Protein AF-A0A6N2CJA4-F1 (afdb_monomer)

Nearest PDB structures (foldseek):
  4bqi-assembly1_B  TM=6.725E-01  e=4.798E+00  Arabidopsis thaliana
  3e3o-assembly1_A  TM=6.305E-01  e=9.572E+00  Oryctolagus cuniculus

Sequence (164 aa):
MVTATQLDIPLPDAQAPDALHYWAKSVAESRGEVFTKPAVADFILDLTGWRVGQNLLSKRLLEPSCGSGDFVIPALRRLLQDVPEASAAELEPCIRAVEVNRAAFDALQQRVRMELAAADFSALEIESLTEAWLHHADFLTRPFATTFTHVVGNRRAARGGGGG

Foldseek 3Di:
DDDDDDPPDDDPPDPPVVVVVVVVVCVVVVPPDPQDLLNVLVVVCVVLVLAAPRPLLVFAEEEQAQQLHSNPLVSVVRVCNNCVPDALVSCLRRAAYEHQDPVSLVNNLVSQLVVVVVSVDDPVSSVSSSVSHYYNDNSVPDDDPDDGSYYDYDPPPDPDPPDD

Radius of gyration: 17.85 Å; Cα contacts (8 Å, |Δi|>4): 182; chains: 1; bounding box: 40×49×47 Å

Secondary structure (DSSP, 8-state):
------------SS-HHHHHHHHHHHHHH-TTS---HHHHHHHHHHHHT--TTS-GGG--EEETT-TTTTTHHHHHHHHHHH-TT--HHHHTTSEEEEES-HHHHHHHHHHHHHHHHHTT--HHHHHHHHHHHEEES-GGG---SS--SEE-------------

Mean predicted aligned error: 11.22 Å

Structure (mmCIF, N/CA/C/O backbone):
data_AF-A0A6N2CJA4-F1
#
_entry.id   AF-A0A6N2CJA4-F1
#
loop_
_atom_site.group_PDB
_atom_site.id
_atom_site.type_symbol
_atom_site.label_atom_id
_atom_site.label_alt_id
_atom_site.label_comp_id
_atom_site.label_asym_id
_atom_site.label_entity_id
_atom_site.label_seq_id
_atom_site.pdbx_PDB_ins_code
_atom_site.Cartn_x
_atom_site.Cartn_y
_atom_site.Cartn_z
_atom_site.occupancy
_atom_site.B_iso_or_equiv
_atom_site.auth_seq_id
_atom_site.auth_comp_id
_atom_site.auth_asym_id
_atom_site.auth_atom_id
_atom_site.pdbx_PDB_model_num
ATOM 1 N N . MET A 1 1 ? 8.943 -35.041 -1.626 1.00 37.84 1 MET A N 1
ATOM 2 C CA . MET A 1 1 ? 9.125 -33.977 -2.634 1.00 37.84 1 MET A CA 1
ATOM 3 C C . MET A 1 1 ? 7.741 -33.465 -2.979 1.00 37.84 1 MET A C 1
ATOM 5 O O . MET A 1 1 ? 6.985 -34.207 -3.587 1.00 37.84 1 MET A O 1
ATOM 9 N N . VAL A 1 2 ? 7.361 -32.292 -2.473 1.00 33.25 2 VAL A N 1
ATOM 10 C CA . VAL A 1 2 ? 6.021 -31.733 -2.697 1.00 33.25 2 VAL A CA 1
ATOM 11 C C . VAL A 1 2 ? 6.101 -30.845 -3.931 1.00 33.25 2 VAL A C 1
ATOM 13 O O . VAL A 1 2 ? 6.774 -29.819 -3.926 1.00 33.25 2 VAL A O 1
ATOM 16 N N . THR A 1 3 ? 5.483 -31.312 -5.009 1.00 34.03 3 THR A N 1
ATOM 17 C CA . THR A 1 3 ? 5.250 -30.582 -6.254 1.00 34.03 3 THR A CA 1
ATOM 18 C C . THR A 1 3 ? 4.360 -29.376 -5.978 1.00 34.03 3 THR A C 1
ATOM 20 O O . THR A 1 3 ? 3.279 -29.529 -5.413 1.00 34.03 3 THR A O 1
ATOM 23 N N . ALA A 1 4 ? 4.824 -28.188 -6.365 1.00 33.50 4 ALA A N 1
ATOM 24 C CA . ALA A 1 4 ? 4.046 -26.960 -6.307 1.00 33.50 4 ALA A CA 1
ATOM 25 C C . ALA A 1 4 ? 2.800 -27.099 -7.193 1.00 33.50 4 ALA A C 1
ATOM 27 O O . ALA A 1 4 ? 2.904 -27.278 -8.406 1.00 33.50 4 ALA A O 1
ATOM 28 N N . THR A 1 5 ? 1.626 -27.061 -6.570 1.00 37.66 5 THR A N 1
ATOM 29 C CA . THR A 1 5 ? 0.332 -27.036 -7.244 1.00 37.66 5 THR A CA 1
ATOM 30 C C . THR A 1 5 ? 0.115 -25.661 -7.864 1.00 37.66 5 THR A C 1
ATOM 32 O O . THR A 1 5 ? 0.196 -24.630 -7.197 1.00 37.66 5 THR A O 1
ATOM 35 N N . GLN A 1 6 ? -0.134 -25.668 -9.168 1.00 35.88 6 GLN A N 1
ATOM 36 C CA . GLN A 1 6 ? -0.565 -24.526 -9.956 1.00 35.88 6 GLN A CA 1
ATOM 37 C C . GLN A 1 6 ? -1.865 -23.969 -9.355 1.00 35.88 6 GLN A C 1
ATOM 39 O O . GLN A 1 6 ? -2.794 -24.724 -9.084 1.00 35.88 6 GLN A O 1
ATOM 44 N N . LEU A 1 7 ? -1.900 -22.665 -9.075 1.00 38.50 7 LEU A N 1
ATOM 45 C CA . LEU A 1 7 ? -3.090 -21.980 -8.571 1.00 38.50 7 LEU A CA 1
ATOM 46 C C . LEU A 1 7 ? -4.189 -22.046 -9.641 1.00 38.50 7 LEU A C 1
ATOM 48 O O . LEU A 1 7 ? -4.111 -21.341 -10.647 1.00 38.50 7 LEU A O 1
ATOM 52 N N . ASP A 1 8 ? -5.197 -22.889 -9.419 1.00 34.34 8 ASP A N 1
ATOM 53 C CA . ASP A 1 8 ? -6.432 -22.916 -10.202 1.00 34.34 8 ASP A CA 1
ATOM 54 C C . ASP A 1 8 ? -7.240 -21.647 -9.905 1.00 34.34 8 ASP A C 1
ATOM 56 O O . ASP A 1 8 ? -8.027 -21.574 -8.961 1.00 34.34 8 ASP A O 1
ATOM 60 N N . ILE A 1 9 ? -7.009 -20.611 -10.710 1.00 36.84 9 ILE A N 1
ATOM 61 C CA . ILE A 1 9 ? -7.875 -19.436 -10.785 1.00 36.84 9 ILE A CA 1
ATOM 62 C C . ILE A 1 9 ? -8.979 -19.785 -11.792 1.00 36.84 9 ILE A C 1
ATOM 64 O O . ILE A 1 9 ? -8.666 -19.947 -12.975 1.00 36.84 9 ILE A O 1
ATOM 68 N N . PRO A 1 10 ? -10.255 -19.910 -11.384 1.00 34.19 10 PRO A N 1
ATOM 69 C CA . PRO A 1 10 ? -11.335 -20.142 -12.328 1.00 34.19 10 PRO A CA 1
ATOM 70 C C . PRO A 1 10 ? -11.517 -18.881 -13.178 1.00 34.19 10 PRO A C 1
ATOM 72 O O . PRO A 1 10 ? -12.019 -17.857 -12.713 1.00 34.19 10 PRO A O 1
ATOM 75 N N . LEU A 1 11 ? -11.061 -18.945 -14.428 1.00 38.84 11 LEU A N 1
ATOM 76 C CA . LEU A 1 11 ? -11.398 -17.959 -15.447 1.00 38.84 11 LEU A CA 1
ATOM 77 C C . LEU A 1 11 ? -12.849 -18.217 -15.886 1.00 38.84 11 LEU A C 1
ATOM 79 O O . LEU A 1 11 ? -13.194 -19.370 -16.139 1.00 38.84 11 LEU A O 1
ATOM 83 N N . PRO A 1 12 ? -13.713 -17.192 -15.977 1.00 39.38 12 PRO A N 1
ATOM 84 C CA . PRO A 1 12 ? -15.041 -17.364 -16.555 1.00 39.38 12 PRO A CA 1
ATOM 85 C C . PRO A 1 12 ? -14.934 -17.816 -18.021 1.00 39.38 12 PRO A C 1
ATOM 87 O O . PRO A 1 12 ? -14.016 -17.389 -18.721 1.00 39.38 12 PRO A O 1
ATOM 90 N N . ASP A 1 13 ? -15.893 -18.635 -18.475 1.00 45.34 13 ASP A N 1
ATOM 91 C CA . ASP A 1 13 ? -15.991 -19.307 -19.793 1.00 45.34 13 ASP A CA 1
ATOM 92 C C . ASP A 1 13 ? -16.095 -18.370 -21.024 1.00 45.34 13 ASP A C 1
ATOM 94 O O . ASP A 1 13 ? -16.675 -18.712 -22.056 1.00 45.34 13 ASP A O 1
ATOM 98 N N . ALA A 1 14 ? -15.540 -17.163 -20.966 1.00 46.12 14 ALA A N 1
ATOM 99 C CA . ALA A 1 14 ? -15.339 -16.347 -22.150 1.00 46.12 14 ALA A CA 1
ATOM 100 C C . ALA A 1 14 ? -14.066 -16.825 -22.857 1.00 46.12 14 ALA A C 1
ATOM 102 O O . ALA A 1 14 ? -12.988 -16.823 -22.267 1.00 46.12 14 ALA A O 1
ATOM 103 N N . GLN A 1 15 ? -14.188 -17.230 -24.123 1.00 46.31 15 GLN A N 1
ATOM 104 C CA . GLN A 1 15 ? -13.079 -17.635 -24.990 1.00 46.31 15 GLN A CA 1
ATOM 105 C C . GLN A 1 15 ? -11.942 -16.591 -24.946 1.00 46.31 15 GLN A C 1
ATOM 107 O O . GLN A 1 15 ? -11.973 -15.551 -25.602 1.00 46.31 15 GLN A O 1
ATOM 112 N N . ALA A 1 16 ? -10.935 -16.877 -24.117 1.00 51.78 16 ALA A N 1
ATOM 113 C CA . ALA A 1 16 ? -9.875 -15.958 -23.712 1.00 51.78 16 ALA A CA 1
ATOM 114 C C . ALA A 1 16 ? -8.983 -15.381 -24.841 1.00 51.78 16 ALA A C 1
ATOM 116 O O . ALA A 1 16 ? -8.454 -14.284 -24.642 1.00 51.78 16 ALA A O 1
ATOM 117 N N . PRO A 1 17 ? -8.803 -16.018 -26.021 1.00 46.50 17 PRO A N 1
ATOM 118 C CA . PRO A 1 17 ? -8.011 -15.419 -27.098 1.00 46.50 17 PRO A CA 1
ATOM 119 C C . PRO A 1 17 ? -8.686 -14.194 -27.730 1.00 46.50 17 PRO A C 1
ATOM 121 O O . PRO A 1 17 ? -8.022 -13.188 -27.988 1.00 46.50 17 PRO A O 1
ATOM 124 N N . ASP A 1 18 ? -10.006 -14.251 -27.923 1.00 47.62 18 ASP A N 1
ATOM 125 C CA . ASP A 1 18 ? -10.754 -13.216 -28.644 1.00 47.62 18 ASP A CA 1
ATOM 126 C C . ASP A 1 18 ? -11.036 -12.001 -27.773 1.00 47.62 18 ASP A C 1
ATOM 128 O O . ASP A 1 18 ? -10.984 -10.876 -28.262 1.00 47.62 18 ASP A O 1
ATOM 132 N N . ALA A 1 19 ? -11.239 -12.193 -26.467 1.00 48.53 19 ALA A N 1
ATOM 133 C CA . ALA A 1 19 ? -11.338 -11.079 -25.535 1.00 48.53 19 ALA A CA 1
ATOM 134 C C . ALA A 1 19 ? -10.019 -10.291 -25.501 1.00 48.53 19 ALA A C 1
ATOM 136 O O . ALA A 1 19 ? -10.013 -9.096 -25.753 1.00 48.53 19 ALA A O 1
ATOM 137 N N . LEU A 1 20 ? -8.862 -10.925 -25.304 1.00 52.47 20 LEU A N 1
ATOM 138 C CA . LEU A 1 20 ? -7.599 -10.177 -25.258 1.00 52.47 20 LEU A CA 1
ATOM 139 C C . LEU A 1 20 ? -7.311 -9.427 -26.574 1.00 52.47 20 LEU A C 1
ATOM 141 O O . LEU A 1 20 ? -6.843 -8.288 -26.542 1.00 52.47 20 LEU A O 1
ATOM 145 N N . HIS A 1 21 ? -7.631 -10.032 -27.722 1.00 48.25 21 HIS A N 1
ATOM 146 C CA . HIS A 1 21 ? -7.454 -9.400 -29.029 1.00 48.25 21 HIS A CA 1
ATOM 147 C C . HIS A 1 21 ? -8.458 -8.264 -29.267 1.00 48.25 21 HIS A C 1
ATOM 149 O O . HIS A 1 21 ? -8.063 -7.186 -29.704 1.00 48.25 21 HIS A O 1
ATOM 155 N N . TYR A 1 22 ? -9.732 -8.458 -28.914 1.00 46.81 22 TYR A N 1
ATOM 156 C CA . TYR A 1 22 ? -10.773 -7.428 -28.952 1.00 46.81 22 TYR A CA 1
ATOM 157 C C . TYR A 1 22 ? -10.433 -6.250 -28.040 1.00 46.81 22 TYR A C 1
ATOM 159 O O . TYR A 1 22 ? -10.656 -5.109 -28.417 1.00 46.81 22 TYR A O 1
ATOM 167 N N . TRP A 1 23 ? -9.837 -6.506 -26.876 1.00 54.50 23 TRP A N 1
ATOM 168 C CA . TRP A 1 23 ? -9.453 -5.480 -25.911 1.00 54.50 23 TRP A CA 1
ATOM 169 C C . TRP A 1 23 ? -8.180 -4.736 -26.318 1.00 54.50 23 TRP A C 1
ATOM 171 O O . TRP A 1 23 ? -8.127 -3.514 -26.237 1.00 54.50 23 TRP A O 1
ATOM 181 N N . ALA A 1 24 ? -7.159 -5.432 -26.823 1.00 54.38 24 ALA A N 1
ATOM 182 C CA . ALA A 1 24 ? -5.981 -4.772 -27.387 1.00 54.38 24 ALA A CA 1
ATOM 183 C C . ALA A 1 24 ? -6.361 -3.907 -28.599 1.00 54.38 24 ALA A C 1
ATOM 185 O O . ALA A 1 24 ? -5.842 -2.802 -28.766 1.00 54.38 24 ALA A O 1
ATOM 186 N N . LYS A 1 25 ? -7.306 -4.395 -29.412 1.00 46.81 25 LYS A N 1
ATOM 187 C CA . LYS A 1 25 ? -7.847 -3.677 -30.561 1.00 46.81 25 LYS A CA 1
ATOM 188 C C . LYS A 1 25 ? -8.769 -2.538 -30.138 1.00 46.81 25 LYS A C 1
ATOM 190 O O . LYS A 1 25 ? -8.626 -1.471 -30.702 1.00 46.81 25 LYS A O 1
ATOM 195 N N . SER A 1 26 ? -9.606 -2.681 -29.110 1.00 48.00 26 SER A N 1
ATOM 196 C CA . SER A 1 26 ? -10.457 -1.596 -28.604 1.00 48.00 26 SER A CA 1
ATOM 197 C C . SER A 1 26 ? -9.636 -0.502 -27.921 1.00 48.00 26 SER A C 1
ATOM 199 O O . SER A 1 26 ? -9.884 0.671 -28.168 1.00 48.00 26 SER A O 1
ATOM 201 N N . VAL A 1 27 ? -8.580 -0.842 -27.175 1.00 49.78 27 VAL A N 1
ATOM 202 C CA . VAL A 1 27 ? -7.591 0.124 -26.657 1.00 49.78 27 VAL A CA 1
ATOM 203 C C . VAL A 1 27 ? -6.858 0.835 -27.805 1.00 49.78 27 VAL A C 1
ATOM 205 O O . VAL A 1 27 ? -6.547 2.021 -27.708 1.00 49.78 27 VAL A O 1
ATOM 208 N N . ALA A 1 28 ? -6.601 0.137 -28.914 1.00 48.19 28 ALA A N 1
ATOM 209 C CA . ALA A 1 28 ? -5.972 0.711 -30.102 1.00 48.19 28 ALA A CA 1
ATOM 210 C C . ALA A 1 28 ? -6.940 1.477 -31.031 1.00 48.19 28 ALA A C 1
ATOM 212 O O . ALA A 1 28 ? -6.488 2.373 -31.737 1.00 48.19 28 ALA A O 1
ATOM 213 N N . GLU A 1 29 ? -8.232 1.152 -31.048 1.00 45.75 29 GLU A N 1
ATOM 214 C CA . GLU A 1 29 ? -9.277 1.773 -31.877 1.00 45.75 29 GLU A CA 1
ATOM 215 C C . GLU A 1 29 ? -9.953 2.944 -31.152 1.00 45.75 29 GLU A C 1
ATOM 217 O O . GLU A 1 29 ? -10.381 3.890 -31.805 1.00 45.75 29 GLU A O 1
ATOM 222 N N . SER A 1 30 ? -9.906 2.988 -29.815 1.00 44.28 30 SER A N 1
ATOM 223 C CA . SER A 1 30 ? -10.275 4.155 -28.986 1.00 44.28 30 SER A CA 1
ATOM 224 C C . SER A 1 30 ? -9.252 5.302 -29.073 1.00 44.28 30 SER A C 1
ATOM 226 O O . SER A 1 30 ? -9.161 6.146 -28.178 1.00 44.28 30 SER A O 1
ATOM 228 N N . ARG A 1 31 ? -8.439 5.340 -30.138 1.00 43.44 31 ARG A N 1
ATOM 229 C CA . ARG A 1 31 ? -7.432 6.375 -30.405 1.00 43.44 31 ARG A CA 1
ATOM 230 C C . ARG A 1 31 ? -8.104 7.708 -30.731 1.00 43.44 31 ARG A C 1
ATOM 232 O O . ARG A 1 31 ? -8.251 8.098 -31.884 1.00 43.44 31 ARG A O 1
ATOM 239 N N . GLY A 1 32 ? -8.444 8.406 -29.658 1.00 42.06 32 GLY A N 1
ATOM 240 C CA . GLY A 1 32 ? -8.829 9.810 -29.596 1.00 42.06 32 GLY A CA 1
ATOM 241 C C . GLY A 1 32 ? -8.754 10.350 -28.165 1.00 42.06 32 GLY A C 1
ATOM 242 O O . GLY A 1 32 ? -8.467 11.528 -27.976 1.00 42.06 32 GLY A O 1
ATOM 243 N N . GLU A 1 33 ? -8.903 9.489 -27.154 1.00 39.34 33 GLU A N 1
ATOM 244 C CA . GLU A 1 33 ? -8.730 9.866 -25.751 1.00 39.34 33 GLU A CA 1
ATOM 245 C C . GLU A 1 33 ? -7.351 9.416 -25.259 1.00 39.34 33 GLU A C 1
ATOM 247 O O . GLU A 1 33 ? -7.051 8.230 -25.120 1.00 39.34 33 GLU A O 1
ATOM 252 N N . VAL A 1 34 ? -6.461 10.382 -25.032 1.00 44.06 34 VAL A N 1
ATOM 253 C CA . VAL A 1 34 ? -5.160 10.135 -24.406 1.00 44.06 34 VAL A CA 1
ATOM 254 C C . VAL A 1 34 ? -5.405 9.784 -22.937 1.00 44.06 34 VAL A C 1
ATOM 256 O O . VAL A 1 34 ? -5.447 10.664 -22.080 1.00 44.06 34 VAL A O 1
ATOM 259 N N . PHE A 1 35 ? -5.567 8.498 -22.627 1.00 52.34 35 PHE A N 1
ATOM 260 C CA . PHE A 1 35 ? -5.578 8.045 -21.238 1.00 52.34 35 PHE A CA 1
ATOM 261 C C . PHE A 1 35 ? -4.181 8.227 -20.642 1.00 52.34 35 PHE A C 1
ATOM 263 O O . PHE A 1 35 ? -3.189 7.658 -21.107 1.00 52.34 35 PHE A O 1
ATOM 270 N N . THR A 1 36 ? -4.086 9.066 -19.615 1.00 56.09 36 THR A N 1
ATOM 271 C CA . THR A 1 36 ? -2.841 9.279 -18.877 1.00 56.09 36 THR A CA 1
ATOM 272 C C . THR A 1 36 ? -2.531 8.050 -18.015 1.00 56.09 36 THR A C 1
ATOM 274 O O . THR A 1 36 ? -3.431 7.314 -17.609 1.00 56.09 36 THR A O 1
ATOM 277 N N . LYS A 1 37 ? -1.247 7.811 -17.706 1.00 73.38 37 LYS A N 1
ATOM 278 C CA . LYS A 1 37 ? -0.834 6.695 -16.829 1.00 73.38 37 LYS A CA 1
ATOM 279 C C . LYS A 1 37 ? -1.610 6.638 -15.495 1.00 73.38 37 LYS A C 1
ATOM 281 O O . LYS A 1 37 ? -1.983 5.532 -15.116 1.00 73.38 37 LYS A O 1
ATOM 286 N N . PRO A 1 38 ? -1.914 7.771 -14.822 1.00 77.31 38 PRO A N 1
ATOM 287 C CA . PRO A 1 38 ? -2.765 7.769 -13.631 1.00 77.31 38 PRO A CA 1
ATOM 288 C C . PRO A 1 38 ? -4.178 7.222 -13.877 1.00 77.31 38 PRO A C 1
ATOM 290 O O . PRO A 1 38 ? -4.625 6.362 -13.128 1.00 77.31 38 PRO A O 1
ATOM 293 N N . ALA A 1 39 ? -4.845 7.637 -14.962 1.00 81.56 39 ALA A N 1
ATOM 294 C CA . ALA A 1 39 ? -6.207 7.189 -15.271 1.00 81.56 39 ALA A CA 1
ATOM 295 C C . ALA A 1 39 ? -6.288 5.668 -15.495 1.00 81.56 39 ALA A C 1
ATOM 297 O O . ALA A 1 39 ? -7.258 5.026 -15.100 1.00 81.56 39 ALA A O 1
ATOM 298 N N . VAL A 1 40 ? -5.246 5.076 -16.088 1.00 87.69 40 VAL A N 1
ATOM 299 C CA . VAL A 1 40 ? -5.152 3.619 -16.270 1.00 87.69 40 VAL A CA 1
ATOM 300 C C . VAL A 1 40 ? -4.996 2.896 -14.930 1.00 87.69 40 VAL A C 1
ATOM 302 O O . VAL A 1 40 ? -5.635 1.866 -14.717 1.00 87.69 40 VAL A O 1
ATOM 305 N N . ALA A 1 41 ? -4.166 3.416 -14.022 1.00 90.31 41 ALA A N 1
ATOM 306 C CA . ALA A 1 41 ? -3.973 2.809 -12.707 1.00 90.31 41 ALA A CA 1
ATOM 307 C C . ALA A 1 41 ? -5.268 2.828 -11.882 1.00 90.31 41 ALA A C 1
ATOM 309 O O . ALA A 1 41 ? -5.667 1.795 -11.342 1.00 90.31 41 ALA A O 1
ATOM 310 N N . ASP A 1 42 ? -5.961 3.968 -11.858 1.00 89.69 42 ASP A N 1
ATOM 311 C CA . ASP A 1 42 ? -7.257 4.102 -11.193 1.00 89.69 42 ASP A CA 1
ATOM 312 C C . ASP A 1 42 ? -8.300 3.133 -11.756 1.00 89.69 42 ASP A C 1
ATOM 314 O O . ASP A 1 42 ? -8.994 2.455 -10.996 1.00 89.69 42 ASP A O 1
ATOM 318 N N . PHE A 1 43 ? -8.361 3.000 -13.082 1.00 89.25 43 PHE A N 1
ATOM 319 C CA . PHE A 1 43 ? -9.271 2.067 -13.738 1.00 89.25 43 PHE A CA 1
ATOM 320 C C . PHE A 1 43 ? -8.978 0.598 -13.390 1.00 89.25 43 PHE A C 1
ATOM 322 O O . PHE A 1 43 ? -9.894 -0.192 -13.168 1.00 89.25 43 PHE A O 1
ATOM 329 N N . ILE A 1 44 ? -7.709 0.200 -13.302 1.00 91.06 44 ILE A N 1
ATOM 330 C CA . ILE A 1 44 ? -7.345 -1.174 -12.919 1.00 91.06 44 ILE A CA 1
ATOM 331 C C . ILE A 1 44 ? -7.664 -1.438 -11.441 1.00 91.06 44 ILE A C 1
ATOM 333 O O . ILE A 1 44 ? -8.181 -2.507 -11.105 1.00 91.06 44 ILE A O 1
ATOM 337 N N . LEU A 1 45 ? -7.398 -0.480 -10.548 1.00 95.06 45 LEU A N 1
ATOM 338 C CA . LEU A 1 45 ? -7.797 -0.587 -9.139 1.00 95.06 45 LEU A CA 1
ATOM 339 C C . LEU A 1 45 ? -9.317 -0.728 -9.016 1.00 95.06 45 LEU A C 1
ATOM 341 O O . LEU A 1 45 ? -9.814 -1.534 -8.230 1.00 95.06 45 LEU A O 1
ATOM 345 N N . ASP A 1 46 ? -10.052 -0.016 -9.865 1.00 93.12 46 ASP A N 1
ATOM 346 C CA . ASP A 1 46 ? -11.491 -0.154 -9.976 1.00 93.12 46 ASP A CA 1
ATOM 347 C C . ASP A 1 46 ? -11.902 -1.565 -10.410 1.00 93.12 46 ASP A C 1
ATOM 349 O O . ASP A 1 46 ? -12.688 -2.213 -9.719 1.00 93.12 46 ASP A O 1
ATOM 353 N N . LEU A 1 47 ? -11.372 -2.065 -11.526 1.00 92.62 47 LEU A N 1
ATOM 354 C CA . LEU A 1 47 ? -11.707 -3.395 -12.043 1.00 92.62 47 LEU A CA 1
ATOM 355 C C . LEU A 1 47 ? -11.400 -4.524 -11.056 1.00 92.62 47 LEU A C 1
ATOM 357 O O . LEU A 1 47 ? -12.148 -5.495 -10.981 1.00 92.62 47 LEU A O 1
ATOM 361 N N . THR A 1 48 ? -10.311 -4.396 -10.302 1.00 92.00 4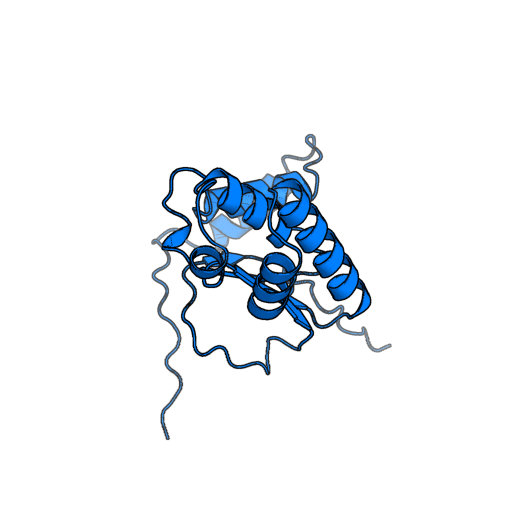8 THR A N 1
ATOM 362 C CA . THR A 1 48 ? -9.902 -5.404 -9.316 1.00 92.00 48 THR A CA 1
ATOM 363 C C . THR A 1 48 ? -10.696 -5.319 -8.013 1.00 92.00 48 THR A C 1
ATOM 365 O O . THR A 1 48 ? -10.589 -6.213 -7.184 1.00 92.00 48 THR A O 1
ATOM 368 N N . GLY A 1 49 ? -11.519 -4.283 -7.823 1.00 93.00 49 GLY A N 1
ATOM 369 C CA . GLY A 1 49 ? -12.319 -4.100 -6.613 1.00 93.00 49 GLY A CA 1
ATOM 370 C C . GLY A 1 49 ? -11.563 -3.450 -5.450 1.00 93.00 49 GLY A C 1
ATOM 371 O O . GLY A 1 49 ? -12.076 -3.442 -4.325 1.00 93.00 49 GLY A O 1
ATOM 372 N N . TRP A 1 50 ? -10.386 -2.863 -5.696 1.00 97.25 50 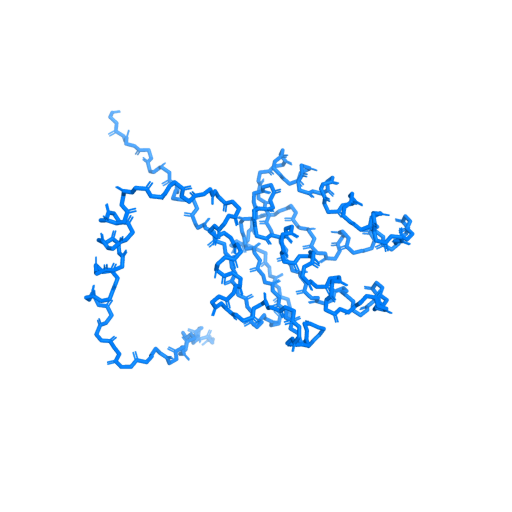TRP A N 1
ATOM 373 C CA . TRP A 1 50 ? -9.706 -1.969 -4.755 1.00 97.25 50 TRP A CA 1
ATOM 374 C C . TRP A 1 50 ? -10.329 -0.567 -4.824 1.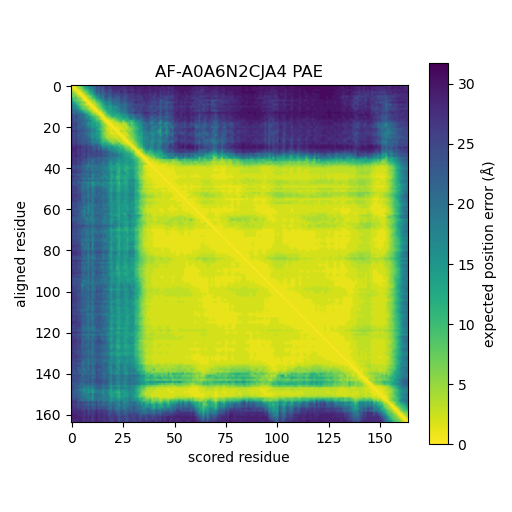00 97.25 50 TRP A C 1
ATOM 376 O O . TRP A 1 50 ? -9.789 0.375 -5.411 1.00 97.25 50 TRP A O 1
ATOM 386 N N . ARG A 1 51 ? -11.536 -0.447 -4.268 1.00 96.25 51 ARG A N 1
ATOM 387 C CA . ARG A 1 51 ? -12.375 0.757 -4.307 1.00 96.25 51 ARG A CA 1
ATOM 388 C C . ARG A 1 51 ? -12.782 1.187 -2.902 1.00 96.25 51 ARG A C 1
ATOM 390 O O . ARG A 1 51 ? -12.963 0.345 -2.030 1.00 96.25 51 ARG A O 1
ATOM 397 N N . VAL A 1 52 ? -12.988 2.487 -2.727 1.00 96.88 52 VAL A N 1
ATOM 398 C CA . VAL A 1 52 ? -13.613 3.056 -1.525 1.00 96.88 52 VAL A CA 1
ATOM 399 C C . VAL A 1 52 ? -15.034 2.493 -1.367 1.00 96.88 52 VAL A C 1
ATOM 401 O O . VAL A 1 52 ? -15.729 2.251 -2.356 1.00 96.88 52 VAL A O 1
ATOM 404 N N . GLY A 1 53 ? -15.459 2.259 -0.131 1.00 94.94 53 GLY A N 1
ATOM 405 C CA . GLY A 1 53 ? -16.707 1.607 0.260 1.00 94.94 53 GLY A CA 1
ATOM 406 C C . GLY A 1 53 ? -16.657 0.075 0.257 1.00 94.94 53 GLY A C 1
ATOM 407 O O . GLY A 1 53 ? -17.702 -0.558 0.383 1.00 94.94 53 GLY A O 1
ATOM 408 N N . GLN A 1 54 ? -15.484 -0.543 0.075 1.00 94.00 54 GLN A N 1
ATOM 409 C CA . GLN A 1 54 ? -15.339 -2.003 -0.061 1.00 94.00 54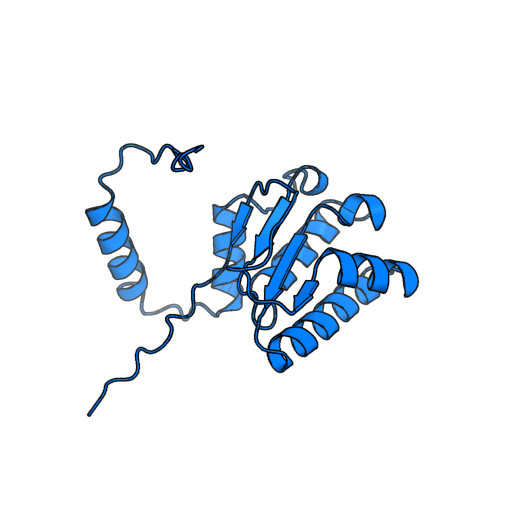 GLN A CA 1
ATOM 410 C C . GLN A 1 54 ? -14.584 -2.661 1.104 1.00 94.00 54 GLN A C 1
ATOM 412 O O . GLN A 1 54 ? -14.063 -3.768 0.931 1.00 94.00 54 GLN A O 1
ATOM 417 N N . ASN A 1 55 ? -14.527 -2.001 2.267 1.00 93.94 55 ASN A N 1
ATOM 418 C CA . ASN A 1 55 ? -13.859 -2.491 3.475 1.00 93.94 55 ASN A CA 1
ATOM 419 C C . ASN A 1 55 ? -12.409 -2.920 3.187 1.00 93.94 55 ASN A C 1
ATOM 421 O O . ASN A 1 55 ? -12.041 -4.098 3.289 1.00 93.94 55 ASN A O 1
ATOM 425 N N . LEU A 1 56 ? -11.594 -1.958 2.760 1.00 97.44 56 LEU A N 1
ATOM 426 C CA . LEU A 1 56 ? -10.222 -2.183 2.321 1.00 97.44 56 LEU A CA 1
ATOM 427 C C . LEU A 1 56 ? -9.314 -2.705 3.447 1.00 97.44 56 LEU A C 1
ATOM 429 O O . LEU A 1 56 ? -8.373 -3.430 3.138 1.00 97.44 56 LEU A O 1
ATOM 433 N N . LEU A 1 57 ? -9.647 -2.479 4.726 1.00 97.19 57 LEU A N 1
ATOM 434 C CA . LEU A 1 57 ? -8.942 -3.081 5.875 1.00 97.19 57 LEU A CA 1
ATOM 435 C C . LEU A 1 57 ? -8.956 -4.615 5.877 1.00 97.19 57 LEU A C 1
ATOM 437 O O . LEU A 1 57 ? -8.061 -5.257 6.423 1.00 97.19 57 LEU A O 1
ATOM 441 N N . SER A 1 58 ? -9.963 -5.229 5.253 1.00 95.75 58 SER A N 1
ATOM 442 C CA . SER A 1 58 ? -10.041 -6.689 5.118 1.00 95.75 58 SER A CA 1
ATOM 443 C C . SER A 1 58 ? -9.230 -7.240 3.935 1.00 95.75 58 SER A C 1
ATOM 445 O O . SER A 1 58 ? -9.166 -8.457 3.733 1.00 95.75 58 SER A O 1
ATOM 447 N N . LYS A 1 59 ? -8.611 -6.366 3.131 1.00 97.12 59 LYS A N 1
ATOM 448 C CA . LYS A 1 59 ? -7.944 -6.708 1.871 1.00 97.12 59 LYS A CA 1
ATOM 449 C C . LYS A 1 59 ? -6.434 -6.506 1.964 1.00 97.12 59 LYS A C 1
ATOM 451 O O . LYS A 1 59 ? -5.918 -5.819 2.833 1.00 97.12 59 LYS A O 1
ATOM 456 N N . ARG A 1 60 ? -5.710 -7.172 1.061 1.00 97.44 60 ARG A N 1
ATOM 457 C CA . ARG A 1 60 ? -4.244 -7.202 1.016 1.00 97.44 60 ARG A CA 1
ATOM 458 C C . ARG A 1 60 ? -3.803 -7.097 -0.438 1.00 97.44 60 ARG A C 1
ATOM 460 O O . ARG A 1 60 ? -3.970 -8.060 -1.192 1.00 97.44 60 ARG A O 1
ATOM 467 N N . LEU A 1 61 ? -3.293 -5.936 -0.828 1.00 97.69 61 LEU A N 1
ATOM 468 C CA . LEU A 1 61 ? -2.822 -5.633 -2.176 1.00 97.69 61 LEU A CA 1
ATOM 469 C C . LEU A 1 61 ? -1.311 -5.816 -2.272 1.00 97.69 61 LEU A C 1
ATOM 471 O O . LEU A 1 61 ? -0.563 -5.315 -1.437 1.00 97.69 61 LEU A O 1
ATOM 475 N N . LEU A 1 62 ? -0.872 -6.507 -3.320 1.00 96.50 62 LEU A N 1
ATOM 476 C CA . LEU A 1 62 ? 0.528 -6.640 -3.700 1.00 96.50 62 LEU A CA 1
ATOM 477 C C . LEU A 1 62 ? 0.790 -5.939 -5.037 1.00 96.50 62 LEU A C 1
ATOM 479 O O . LEU A 1 62 ? 0.120 -6.221 -6.029 1.00 96.50 62 LEU A O 1
ATOM 483 N N . GLU A 1 63 ? 1.827 -5.107 -5.083 1.00 94.88 63 GLU A N 1
ATOM 484 C CA . GLU A 1 63 ? 2.433 -4.616 -6.322 1.00 94.88 63 GLU A CA 1
ATOM 485 C C . GLU A 1 63 ? 3.892 -5.115 -6.426 1.00 94.88 63 GLU A C 1
ATOM 487 O O . GLU A 1 63 ? 4.775 -4.590 -5.747 1.00 94.88 63 GLU A O 1
ATOM 492 N N . PRO A 1 64 ? 4.188 -6.140 -7.248 1.00 92.88 64 PRO A N 1
ATOM 493 C CA . PRO A 1 64 ? 5.477 -6.843 -7.233 1.00 92.88 64 PRO A CA 1
ATOM 494 C C . PRO A 1 64 ? 6.613 -6.130 -7.994 1.00 92.88 64 PRO A C 1
ATOM 496 O O . PRO A 1 64 ? 7.756 -6.575 -7.940 1.00 92.88 64 PRO A O 1
ATOM 499 N N . SER A 1 65 ? 6.310 -5.066 -8.744 1.00 91.38 65 SER A N 1
ATOM 500 C CA . SER A 1 65 ? 7.289 -4.215 -9.440 1.00 91.38 65 SER A CA 1
ATOM 501 C C . SER A 1 65 ? 6.728 -2.797 -9.511 1.00 91.38 65 SER A C 1
ATOM 503 O O . SER A 1 65 ? 6.192 -2.372 -10.536 1.00 91.38 65 SER A O 1
ATOM 505 N N . CYS A 1 66 ? 6.762 -2.107 -8.374 1.00 91.06 66 CYS A N 1
ATOM 506 C CA . CYS A 1 66 ? 5.956 -0.910 -8.155 1.00 91.06 66 CYS A CA 1
ATOM 507 C C . CYS A 1 66 ? 6.505 0.376 -8.785 1.00 91.06 66 CYS A C 1
ATOM 509 O O . CYS A 1 66 ? 5.803 1.392 -8.856 1.00 91.06 66 CYS A O 1
ATOM 511 N N . GLY A 1 67 ? 7.744 0.361 -9.281 1.00 91.69 67 GLY A N 1
ATOM 512 C CA . GLY A 1 67 ? 8.399 1.538 -9.827 1.00 91.69 67 GLY A CA 1
ATOM 513 C C . GLY A 1 67 ? 8.351 2.693 -8.830 1.00 91.69 67 GLY A C 1
ATOM 514 O O . GLY A 1 67 ? 8.694 2.544 -7.664 1.00 91.69 67 GLY A O 1
ATOM 515 N N . SER A 1 68 ? 7.900 3.857 -9.295 1.00 90.31 68 SER A N 1
ATOM 516 C CA . SER A 1 68 ? 7.719 5.038 -8.450 1.00 90.31 68 SER A CA 1
ATOM 517 C C . SER A 1 68 ? 6.325 5.144 -7.815 1.00 90.31 68 SER A C 1
ATOM 519 O O . SER A 1 68 ? 6.030 6.188 -7.239 1.00 90.31 68 SER A O 1
ATOM 521 N N . GLY A 1 69 ? 5.452 4.133 -7.938 1.00 92.44 69 GLY A N 1
ATOM 522 C CA . GLY A 1 69 ? 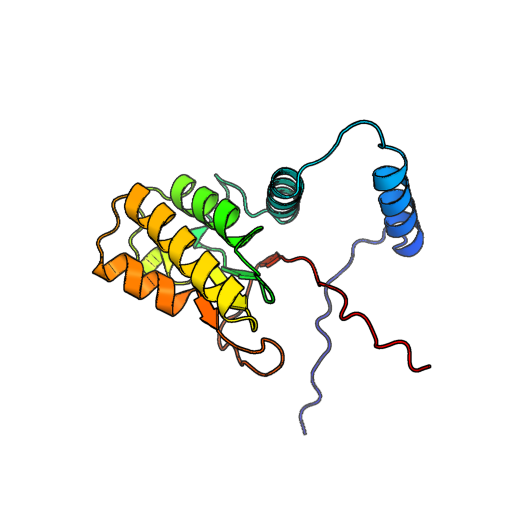4.131 4.108 -7.291 1.00 92.44 69 GLY A CA 1
ATOM 523 C C . GLY A 1 69 ? 2.945 4.498 -8.158 1.00 92.44 69 GLY A C 1
ATOM 524 O O . GLY A 1 69 ? 2.091 5.252 -7.692 1.00 92.44 69 GLY A O 1
ATOM 525 N N . ASP A 1 70 ? 2.894 4.042 -9.409 1.00 92.19 70 ASP A N 1
ATOM 526 C CA . ASP A 1 70 ? 1.751 4.339 -10.283 1.00 92.19 70 ASP A CA 1
ATOM 527 C C . ASP A 1 70 ? 0.463 3.663 -9.776 1.00 92.19 70 ASP A C 1
ATOM 529 O O . ASP A 1 70 ? -0.596 4.272 -9.891 1.00 92.19 70 ASP A O 1
ATOM 533 N N . PHE A 1 71 ? 0.546 2.479 -9.145 1.00 94.81 71 PHE A N 1
ATOM 534 C CA . PHE A 1 71 ? -0.596 1.850 -8.465 1.00 94.81 71 PHE A CA 1
ATOM 535 C C . PHE A 1 71 ? -0.570 2.036 -6.940 1.00 94.81 71 PHE A C 1
ATOM 537 O O . PHE A 1 71 ? -1.627 2.305 -6.370 1.00 94.81 71 PHE A O 1
ATOM 544 N N . VAL A 1 72 ? 0.597 1.967 -6.277 1.00 97.25 72 VAL A N 1
ATOM 545 C CA . VAL A 1 72 ? 0.692 2.152 -4.808 1.00 97.25 72 VAL A CA 1
ATOM 546 C C . VAL A 1 72 ? 0.033 3.446 -4.333 1.00 97.25 72 VAL A C 1
ATOM 548 O O . VAL A 1 72 ? -0.732 3.424 -3.376 1.00 97.25 72 VAL A O 1
ATOM 551 N N . ILE A 1 73 ? 0.315 4.582 -4.979 1.00 97.81 73 ILE A N 1
ATOM 552 C CA . ILE A 1 73 ? -0.164 5.888 -4.505 1.00 97.81 73 ILE A CA 1
ATOM 553 C C . ILE A 1 73 ? -1.690 6.031 -4.608 1.00 97.81 73 ILE A C 1
ATOM 555 O O . ILE A 1 73 ? -2.307 6.373 -3.598 1.00 97.81 73 ILE A O 1
ATOM 559 N N . PRO A 1 74 ? -2.345 5.757 -5.753 1.00 97.12 74 PRO A N 1
ATOM 560 C CA . PRO A 1 74 ? -3.806 5.768 -5.789 1.00 97.12 74 PRO A CA 1
ATOM 561 C C . PRO A 1 74 ? -4.424 4.693 -4.883 1.00 97.12 74 PRO A C 1
ATOM 563 O O . PRO A 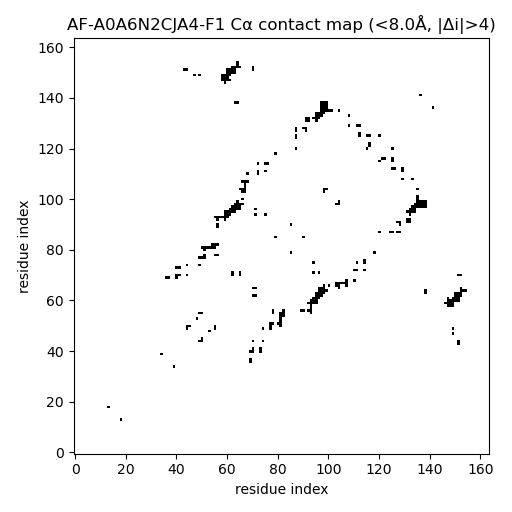1 74 ? -5.451 4.955 -4.259 1.00 97.12 74 PRO A O 1
ATOM 566 N N . ALA A 1 75 ? -3.796 3.521 -4.727 1.00 98.06 75 ALA A N 1
ATOM 567 C CA . ALA A 1 75 ? -4.270 2.496 -3.797 1.00 98.06 75 ALA A CA 1
ATOM 568 C C . ALA A 1 75 ? -4.235 2.968 -2.332 1.00 98.06 75 ALA A C 1
ATOM 570 O O . ALA A 1 75 ? -5.214 2.763 -1.614 1.00 98.06 75 ALA A O 1
ATOM 571 N N . LEU A 1 76 ? -3.150 3.631 -1.917 1.00 98.38 76 LEU A N 1
ATOM 572 C CA . LEU A 1 76 ? -2.988 4.238 -0.595 1.00 98.38 76 LEU A CA 1
ATOM 573 C C . LEU A 1 76 ? -4.045 5.313 -0.342 1.00 98.38 76 LEU A C 1
ATOM 575 O O . LEU A 1 76 ? -4.731 5.266 0.672 1.00 98.38 76 LEU A O 1
ATOM 579 N N . ARG A 1 77 ? -4.236 6.244 -1.280 1.00 98.25 77 ARG A N 1
ATOM 580 C CA . ARG A 1 77 ? -5.258 7.295 -1.145 1.00 98.25 77 ARG A CA 1
ATOM 581 C C . ARG A 1 77 ? -6.657 6.715 -0.963 1.00 98.25 77 ARG A C 1
ATOM 583 O O . ARG A 1 77 ? -7.401 7.176 -0.106 1.00 98.25 77 ARG A O 1
ATOM 590 N N . ARG A 1 78 ? -6.999 5.672 -1.727 1.00 98.31 78 ARG A N 1
ATOM 591 C CA . ARG A 1 78 ? -8.279 4.960 -1.584 1.00 98.31 78 ARG A CA 1
ATOM 592 C C . ARG A 1 78 ? -8.401 4.270 -0.229 1.00 98.31 78 ARG A C 1
ATOM 594 O O . ARG A 1 78 ? -9.476 4.303 0.349 1.00 98.31 78 ARG A O 1
ATOM 601 N N . LEU A 1 79 ? -7.323 3.667 0.274 1.00 98.44 79 LEU A N 1
ATOM 602 C CA . LEU A 1 79 ? -7.299 3.052 1.602 1.00 98.44 79 LEU A CA 1
ATOM 603 C C . LEU A 1 79 ? -7.568 4.091 2.697 1.00 98.44 79 LEU A C 1
ATOM 605 O O . LEU A 1 79 ? -8.487 3.906 3.484 1.00 98.44 79 LEU A O 1
ATOM 609 N N . LEU A 1 80 ? -6.841 5.210 2.687 1.00 98.00 80 LEU A N 1
ATOM 610 C CA . LEU A 1 80 ? -7.029 6.300 3.651 1.00 98.00 80 LEU A CA 1
ATOM 611 C C . LEU A 1 80 ? -8.429 6.921 3.562 1.00 98.00 80 LEU A C 1
ATOM 613 O O . LEU A 1 80 ? -9.012 7.286 4.574 1.00 98.00 80 LEU A O 1
ATOM 617 N N . GLN A 1 81 ? -8.998 7.008 2.358 1.00 98.00 81 GLN A N 1
ATOM 618 C CA . GLN A 1 81 ? -10.359 7.504 2.162 1.00 98.00 81 GLN A CA 1
ATOM 619 C C . GLN A 1 81 ? -11.437 6.511 2.633 1.00 98.00 81 GLN A C 1
ATOM 621 O O . GLN A 1 81 ? -12.492 6.938 3.096 1.00 98.00 81 GLN A O 1
ATOM 626 N N . ASP A 1 82 ? -11.210 5.204 2.483 1.00 97.88 82 ASP A N 1
ATOM 627 C CA . ASP A 1 82 ? -12.144 4.157 2.920 1.00 97.88 82 ASP A CA 1
ATOM 628 C C . ASP A 1 82 ? -12.213 4.057 4.445 1.00 97.88 82 ASP A C 1
ATOM 630 O O . ASP A 1 82 ? -13.284 3.816 5.000 1.00 97.88 82 ASP A O 1
ATOM 634 N N . VAL A 1 83 ? -11.076 4.268 5.114 1.00 96.62 83 VAL A N 1
ATOM 635 C CA . VAL A 1 83 ? -10.932 4.104 6.564 1.00 96.62 83 VAL A CA 1
ATOM 636 C C . VAL A 1 83 ? -10.136 5.252 7.203 1.00 96.62 83 VAL A C 1
ATOM 638 O O . VAL A 1 83 ? -9.030 5.041 7.696 1.00 96.62 83 VAL A O 1
ATOM 641 N N . PRO A 1 84 ? -10.697 6.476 7.232 1.00 95.62 84 PRO A N 1
ATOM 642 C CA . PRO A 1 84 ? -9.984 7.674 7.691 1.00 95.62 84 PRO A CA 1
ATOM 643 C C . PRO A 1 84 ? -9.556 7.626 9.165 1.00 95.62 84 PRO A C 1
ATOM 645 O O . PRO A 1 84 ? -8.595 8.284 9.538 1.00 95.62 84 PRO A O 1
ATOM 648 N N . GLU A 1 85 ? -10.237 6.826 9.988 1.00 95.50 85 GLU A N 1
ATOM 649 C CA . GLU A 1 85 ? -9.961 6.686 11.426 1.00 95.50 85 GLU A CA 1
ATOM 650 C C . GLU A 1 85 ? -9.072 5.470 11.759 1.00 95.50 85 GLU A C 1
ATOM 652 O O . GLU A 1 85 ? -8.878 5.149 12.932 1.00 95.50 85 GLU A O 1
ATOM 657 N N . ALA A 1 86 ? -8.581 4.736 10.752 1.00 96.69 86 ALA A N 1
ATOM 658 C CA . ALA A 1 86 ? -7.785 3.534 10.983 1.00 96.69 86 ALA A CA 1
ATOM 659 C C . ALA A 1 86 ? -6.395 3.866 11.530 1.00 96.69 86 ALA A C 1
ATOM 661 O O . ALA A 1 86 ? -5.682 4.732 11.022 1.00 96.69 86 ALA A O 1
ATOM 662 N N . SER A 1 87 ? -5.972 3.097 12.527 1.00 97.12 87 SER A N 1
ATOM 663 C CA . SER A 1 87 ? -4.620 3.175 13.067 1.00 97.12 87 SER A CA 1
ATOM 664 C C . SER A 1 87 ? -3.580 2.619 12.090 1.00 97.12 87 SER A C 1
ATOM 666 O O . SER A 1 87 ? -3.863 1.754 11.256 1.00 97.12 87 SER A O 1
ATOM 668 N N . ALA A 1 88 ? -2.321 3.032 12.250 1.00 97.56 88 ALA A N 1
ATOM 669 C CA . ALA A 1 88 ? -1.210 2.477 11.477 1.00 97.56 88 ALA A CA 1
ATOM 670 C C . ALA A 1 88 ? -1.120 0.939 11.577 1.00 97.56 88 ALA A C 1
ATOM 672 O O . ALA A 1 88 ? -0.828 0.272 10.589 1.00 97.56 88 ALA A O 1
ATOM 673 N N . ALA A 1 89 ? -1.431 0.360 12.740 1.00 97.62 89 ALA A N 1
ATOM 674 C CA . ALA A 1 89 ? -1.425 -1.091 12.932 1.00 97.62 89 ALA A CA 1
ATOM 675 C C . ALA A 1 89 ? -2.510 -1.806 12.103 1.00 97.62 89 ALA A C 1
ATOM 677 O O . ALA A 1 89 ? -2.277 -2.892 11.574 1.00 97.62 89 ALA A O 1
ATOM 678 N N . GLU A 1 90 ? -3.688 -1.198 11.955 1.00 97.88 90 GLU A N 1
ATOM 679 C CA . GLU A 1 90 ? -4.768 -1.739 11.119 1.00 97.88 90 GLU A CA 1
ATOM 680 C C . GLU A 1 90 ? -4.446 -1.628 9.625 1.00 97.88 90 GLU A C 1
ATOM 682 O O . GLU A 1 90 ? -4.811 -2.502 8.837 1.00 97.88 90 GLU A O 1
ATOM 687 N N . LEU A 1 91 ? -3.717 -0.581 9.235 1.00 98.06 91 LEU A N 1
ATOM 688 C CA . LEU A 1 91 ? -3.304 -0.329 7.857 1.00 98.06 91 LEU A CA 1
ATOM 689 C C . LEU A 1 91 ? -2.085 -1.165 7.431 1.00 98.06 91 LEU A C 1
ATOM 691 O O . LEU A 1 91 ? -1.977 -1.550 6.263 1.00 98.06 91 LEU A O 1
ATOM 695 N N . GLU A 1 92 ? -1.191 -1.505 8.362 1.00 97.31 92 GLU A N 1
ATOM 696 C CA . GLU A 1 92 ? 0.013 -2.316 8.144 1.00 97.31 92 GLU A CA 1
ATOM 697 C C . GLU A 1 92 ? -0.204 -3.535 7.217 1.00 97.31 92 GLU A C 1
ATOM 699 O O . GLU A 1 92 ? 0.564 -3.696 6.265 1.00 97.31 92 GLU A O 1
ATOM 704 N N . PRO A 1 93 ? -1.232 -4.389 7.383 1.00 96.94 93 PRO A N 1
ATOM 705 C CA . PRO A 1 93 ? -1.447 -5.554 6.520 1.00 96.94 93 PRO A CA 1
ATOM 706 C C . PRO A 1 93 ? -1.872 -5.256 5.073 1.00 96.94 93 PRO A C 1
ATOM 708 O O . PRO A 1 93 ? -1.840 -6.177 4.251 1.00 96.94 93 PRO A O 1
ATOM 711 N N . CYS A 1 94 ? -2.314 -4.036 4.763 1.00 97.69 94 CYS A N 1
ATOM 712 C CA . CYS A 1 94 ? -3.139 -3.768 3.584 1.00 97.69 94 CYS A CA 1
ATOM 713 C C . CYS A 1 94 ? -2.359 -3.700 2.267 1.00 97.69 94 CYS A C 1
ATOM 715 O O . CYS A 1 94 ? -2.900 -4.063 1.224 1.00 97.69 94 CYS A O 1
ATOM 717 N N . ILE A 1 95 ? -1.106 -3.240 2.286 1.00 97.81 95 ILE A N 1
ATOM 718 C CA . ILE A 1 95 ? -0.316 -2.990 1.072 1.00 97.81 95 ILE A CA 1
ATOM 719 C C . ILE A 1 95 ? 1.055 -3.655 1.188 1.00 97.81 95 ILE A C 1
ATOM 721 O O . ILE A 1 95 ? 1.711 -3.593 2.223 1.00 97.81 95 ILE A O 1
ATOM 725 N N . ARG A 1 96 ? 1.524 -4.286 0.112 1.00 97.44 96 ARG A N 1
ATOM 726 C CA . ARG A 1 96 ? 2.928 -4.664 -0.085 1.00 97.44 96 ARG A CA 1
ATOM 727 C C . ARG A 1 96 ? 3.368 -4.215 -1.469 1.00 97.44 96 ARG A C 1
ATOM 729 O O . ARG A 1 96 ? 2.679 -4.470 -2.452 1.00 97.44 96 ARG A O 1
ATOM 736 N N . ALA A 1 97 ? 4.519 -3.568 -1.555 1.00 96.50 97 ALA A N 1
ATOM 737 C CA . ALA A 1 97 ? 5.075 -3.073 -2.800 1.00 96.50 97 ALA A CA 1
ATOM 738 C C . ALA A 1 97 ? 6.561 -3.421 -2.879 1.00 96.50 97 ALA A C 1
ATOM 740 O O . ALA A 1 97 ? 7.318 -3.180 -1.937 1.00 96.50 97 ALA A O 1
ATOM 741 N N . VAL A 1 98 ? 6.976 -4.001 -4.002 1.00 96.12 98 VAL A N 1
ATOM 742 C CA . VAL A 1 98 ? 8.351 -4.450 -4.225 1.00 96.12 98 VAL A CA 1
ATOM 743 C C . VAL A 1 98 ? 8.928 -3.741 -5.435 1.00 96.12 98 VAL A C 1
ATOM 745 O O . VAL A 1 98 ? 8.286 -3.665 -6.478 1.00 96.12 98 VAL A O 1
ATOM 748 N N . GLU A 1 99 ? 10.152 -3.244 -5.307 1.00 94.88 99 GLU A N 1
ATOM 749 C CA . GLU A 1 99 ? 10.895 -2.658 -6.419 1.00 94.88 99 GLU A CA 1
ATOM 750 C C . GLU A 1 99 ? 12.375 -3.019 -6.307 1.00 94.88 99 GLU A C 1
ATOM 752 O O . GLU A 1 99 ? 12.942 -3.016 -5.217 1.00 94.88 99 GLU A O 1
ATOM 757 N N . VAL A 1 100 ? 13.014 -3.313 -7.439 1.00 94.12 100 VAL A N 1
ATOM 758 C CA . VAL A 1 100 ? 14.439 -3.673 -7.510 1.00 94.12 100 VAL A CA 1
ATOM 759 C C . VAL A 1 100 ? 15.313 -2.452 -7.814 1.00 94.12 100 VAL A C 1
ATOM 761 O O . VAL A 1 100 ? 16.471 -2.371 -7.398 1.00 94.12 100 VAL A O 1
ATOM 764 N N . ASN A 1 101 ? 14.773 -1.461 -8.523 1.00 94.19 101 ASN A N 1
ATOM 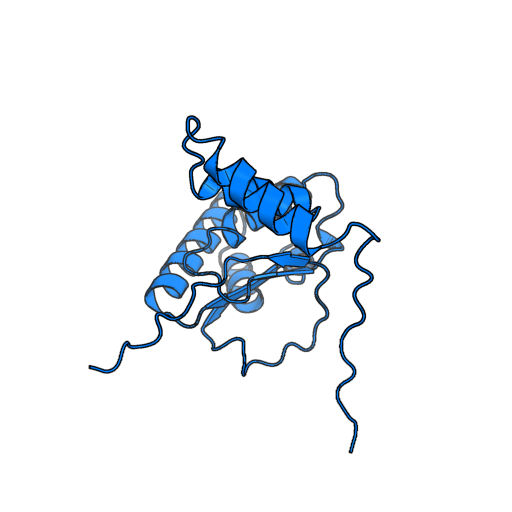765 C CA . ASN A 1 101 ? 15.451 -0.219 -8.849 1.00 94.19 101 ASN A CA 1
ATOM 766 C C . ASN A 1 101 ? 15.445 0.740 -7.651 1.00 94.19 101 ASN A C 1
ATOM 768 O O . ASN A 1 101 ? 14.408 1.276 -7.265 1.00 94.19 101 ASN A O 1
ATOM 772 N N . ARG A 1 102 ? 16.635 1.021 -7.113 1.00 94.62 102 ARG A N 1
ATOM 773 C CA . ARG A 1 102 ? 16.794 1.866 -5.925 1.00 94.62 102 ARG A CA 1
ATOM 774 C C . ARG A 1 102 ? 16.246 3.286 -6.103 1.00 94.62 102 ARG A C 1
ATOM 776 O O . ARG A 1 102 ? 15.568 3.780 -5.218 1.00 94.62 102 ARG A O 1
ATOM 783 N N . ALA A 1 103 ? 16.489 3.925 -7.247 1.00 95.31 103 ALA A N 1
ATOM 784 C CA . ALA A 1 103 ? 16.035 5.298 -7.476 1.00 95.31 103 ALA A CA 1
ATOM 785 C C . ALA A 1 103 ? 14.501 5.399 -7.550 1.00 95.31 103 ALA A C 1
ATOM 787 O O . ALA A 1 103 ? 13.913 6.334 -7.010 1.00 95.31 103 ALA A O 1
ATOM 788 N N . ALA A 1 104 ? 13.846 4.430 -8.196 1.00 93.38 104 ALA A N 1
ATOM 789 C CA . ALA A 1 104 ? 12.389 4.353 -8.236 1.00 93.38 104 ALA A CA 1
ATOM 790 C C . ALA A 1 104 ? 11.803 4.051 -6.847 1.00 93.38 104 ALA A C 1
ATOM 792 O O . ALA A 1 104 ? 10.833 4.693 -6.447 1.00 93.38 104 ALA A O 1
ATOM 793 N N . PHE A 1 105 ? 12.443 3.144 -6.101 1.00 96.81 105 PHE A N 1
ATOM 794 C CA . PHE A 1 105 ? 12.084 2.822 -4.724 1.00 96.81 105 PHE A CA 1
ATOM 795 C C . PHE A 1 105 ? 12.169 4.044 -3.799 1.00 96.81 105 PHE A C 1
ATOM 797 O O . PHE A 1 105 ? 11.197 4.352 -3.118 1.00 96.81 105 PHE A O 1
ATOM 804 N N . ASP A 1 106 ? 13.284 4.779 -3.812 1.00 97.50 106 ASP A N 1
ATOM 805 C CA . ASP A 1 106 ? 13.472 5.969 -2.973 1.00 97.50 106 ASP A CA 1
ATOM 806 C C . ASP A 1 106 ? 12.427 7.053 -3.316 1.00 97.50 106 ASP A C 1
ATOM 808 O O . ASP A 1 106 ? 11.848 7.686 -2.429 1.00 97.50 106 ASP A O 1
ATOM 812 N N . ALA A 1 107 ? 12.109 7.220 -4.608 1.00 97.25 107 ALA A N 1
ATOM 813 C CA . ALA A 1 107 ? 11.054 8.128 -5.057 1.00 97.25 107 ALA A CA 1
ATOM 814 C C . ALA A 1 107 ? 9.657 7.696 -4.574 1.00 97.25 107 ALA A C 1
ATOM 816 O O . ALA A 1 107 ? 8.872 8.541 -4.138 1.00 97.25 107 ALA A O 1
ATOM 817 N N . LEU A 1 108 ? 9.337 6.398 -4.627 1.00 97.19 108 LEU A N 1
ATOM 818 C CA . LEU A 1 108 ? 8.097 5.858 -4.068 1.00 97.19 108 LEU A CA 1
ATOM 819 C C . LEU A 1 108 ? 8.029 6.091 -2.557 1.00 97.19 108 LEU A C 1
ATOM 821 O O . LEU A 1 108 ? 7.008 6.563 -2.062 1.00 97.19 108 LEU A O 1
ATOM 825 N N . GLN A 1 109 ? 9.115 5.799 -1.842 1.00 98.19 109 GLN A N 1
ATOM 826 C CA . GLN A 1 109 ? 9.196 5.957 -0.395 1.00 98.19 109 GLN A CA 1
ATOM 827 C C . GLN A 1 109 ? 8.865 7.398 0.008 1.00 98.19 109 GLN A C 1
ATOM 829 O O . GLN A 1 109 ? 8.010 7.621 0.862 1.00 98.19 109 GLN A O 1
ATOM 834 N N . GLN A 1 110 ? 9.459 8.385 -0.670 1.00 98.25 110 GLN A N 1
ATOM 835 C CA . GLN A 1 110 ? 9.166 9.796 -0.421 1.00 98.25 110 GLN A CA 1
ATOM 836 C C . GLN A 1 110 ? 7.699 10.146 -0.697 1.00 98.25 110 GLN A C 1
ATOM 838 O O . GLN A 1 110 ? 7.085 10.873 0.080 1.00 98.25 110 GLN A O 1
ATOM 843 N N . ARG A 1 111 ? 7.116 9.629 -1.785 1.00 98.31 111 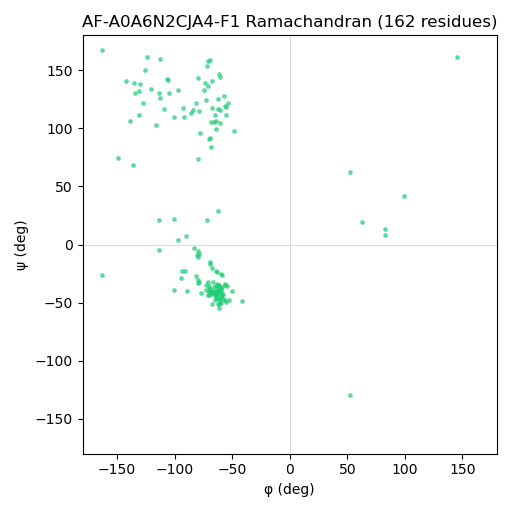ARG A N 1
ATOM 844 C CA . ARG A 1 111 ? 5.703 9.865 -2.116 1.00 98.31 111 ARG A CA 1
ATOM 845 C C . ARG A 1 111 ? 4.768 9.284 -1.061 1.00 98.31 111 ARG A C 1
ATOM 847 O O . ARG A 1 111 ? 3.882 9.997 -0.615 1.00 98.31 111 ARG A O 1
ATOM 854 N N . VAL A 1 112 ? 4.995 8.047 -0.621 1.00 98.56 112 VAL A N 1
ATOM 855 C CA . VAL A 1 112 ? 4.194 7.412 0.440 1.00 98.56 112 VAL A CA 1
ATOM 856 C C . VAL A 1 112 ? 4.271 8.214 1.736 1.00 98.56 112 VAL A C 1
ATOM 858 O O . VAL A 1 112 ? 3.231 8.512 2.318 1.00 98.56 112 VAL A O 1
ATOM 861 N N . ARG A 1 113 ? 5.472 8.643 2.149 1.00 98.62 113 ARG A N 1
ATOM 862 C CA . ARG A 1 113 ? 5.627 9.486 3.343 1.00 98.62 113 ARG A CA 1
ATOM 863 C C . ARG A 1 113 ? 4.860 10.805 3.230 1.00 98.62 113 ARG A C 1
ATOM 865 O O . ARG A 1 113 ? 4.255 11.224 4.207 1.00 98.62 113 ARG A O 1
ATOM 872 N N . MET A 1 114 ? 4.856 11.443 2.056 1.00 98.38 114 MET A N 1
ATOM 873 C CA . MET A 1 114 ? 4.087 12.675 1.831 1.00 98.38 114 MET A CA 1
ATOM 874 C C . MET A 1 114 ? 2.573 12.447 1.914 1.00 98.38 114 MET A C 1
ATOM 876 O O . MET A 1 114 ? 1.888 13.265 2.517 1.00 98.38 114 MET A O 1
ATOM 880 N N . GLU A 1 115 ? 2.053 11.355 1.345 1.00 98.31 115 GLU A N 1
ATOM 881 C CA . GLU A 1 115 ? 0.620 11.027 1.431 1.00 98.31 115 GLU A CA 1
ATOM 882 C C . GLU A 1 115 ? 0.189 10.737 2.874 1.00 98.31 115 GLU A C 1
ATOM 884 O O . GLU A 1 115 ? -0.840 11.237 3.313 1.00 98.31 115 GLU A O 1
ATOM 889 N N . LEU A 1 116 ? 0.988 9.973 3.628 1.00 98.38 116 LEU A N 1
ATOM 890 C CA . LEU A 1 116 ? 0.695 9.674 5.033 1.00 98.38 116 LEU A CA 1
ATOM 891 C C . LEU A 1 116 ? 0.818 10.921 5.922 1.00 98.38 116 LEU A C 1
ATOM 893 O O . LEU A 1 116 ? -0.033 11.148 6.773 1.00 98.38 116 LEU A O 1
ATOM 897 N N . ALA A 1 117 ? 1.826 11.769 5.703 1.00 97.94 117 ALA A N 1
ATOM 898 C CA . ALA A 1 117 ? 1.958 13.028 6.439 1.00 97.94 117 ALA A CA 1
ATOM 899 C C . ALA A 1 117 ? 0.795 13.993 6.154 1.00 97.94 117 ALA A C 1
ATOM 901 O O . ALA A 1 117 ? 0.348 14.694 7.053 1.00 97.94 117 ALA A O 1
ATOM 902 N N . ALA A 1 118 ? 0.288 14.020 4.916 1.00 97.62 118 ALA A N 1
ATOM 903 C CA . ALA A 1 118 ? -0.893 14.805 4.557 1.00 97.62 118 ALA A CA 1
ATOM 904 C C . ALA A 1 118 ? -2.195 14.265 5.178 1.00 97.62 118 ALA A C 1
ATOM 906 O O . ALA A 1 118 ? -3.188 14.986 5.209 1.00 97.62 118 ALA A O 1
ATOM 907 N N . ALA A 1 119 ? -2.182 13.021 5.659 1.00 96.94 119 ALA A N 1
ATOM 908 C CA . ALA A 1 119 ? -3.260 12.387 6.411 1.00 96.94 119 ALA A CA 1
ATOM 909 C C . ALA A 1 119 ? -2.989 12.372 7.931 1.00 96.94 119 ALA A C 1
ATOM 911 O O . ALA A 1 119 ? -3.546 11.543 8.641 1.00 96.94 119 ALA A O 1
ATOM 912 N N . ASP A 1 120 ? -2.119 13.266 8.419 1.00 97.44 120 ASP A N 1
ATOM 913 C CA . ASP A 1 120 ? -1.831 13.506 9.841 1.00 97.44 120 ASP A CA 1
ATOM 914 C C . ASP A 1 120 ? -1.227 12.320 10.628 1.00 97.44 120 ASP A C 1
ATOM 916 O O . ASP A 1 120 ? -1.206 12.332 11.861 1.00 97.44 120 ASP A O 1
ATOM 920 N N . PHE A 1 121 ? -0.642 11.326 9.947 1.00 98.19 121 PHE A N 1
ATOM 921 C CA . PHE A 1 121 ? 0.129 10.270 10.618 1.00 98.19 121 PHE A CA 1
ATOM 922 C C . PHE A 1 121 ? 1.418 10.828 11.237 1.00 98.19 121 PHE A C 1
ATOM 924 O O . PHE A 1 121 ? 2.129 11.644 10.642 1.00 98.19 121 PHE A O 1
ATOM 931 N N . SER A 1 122 ? 1.775 10.340 12.426 1.00 98.19 122 SER A N 1
ATOM 932 C CA . SER A 1 122 ? 3.023 10.722 13.088 1.00 98.19 122 SER A CA 1
ATOM 933 C C . SER A 1 122 ? 4.252 10.160 12.365 1.00 98.19 122 SER A C 1
ATOM 935 O O . SER A 1 122 ? 4.192 9.147 11.671 1.00 98.19 122 SER A O 1
ATOM 937 N N . ALA A 1 123 ? 5.422 10.768 12.579 1.00 98.00 123 ALA A N 1
ATOM 938 C CA . ALA A 1 123 ? 6.669 10.299 11.967 1.00 98.00 123 ALA A CA 1
ATOM 939 C C . ALA A 1 123 ? 6.991 8.824 12.288 1.00 98.00 123 ALA A C 1
ATOM 941 O O . ALA A 1 123 ? 7.540 8.120 11.443 1.00 98.00 123 ALA A O 1
ATOM 942 N N . LEU A 1 124 ? 6.628 8.352 13.488 1.00 98.12 124 LEU A N 1
ATOM 943 C CA . LEU A 1 124 ? 6.830 6.962 13.903 1.00 98.12 124 LEU A CA 1
ATOM 944 C C . LEU A 1 124 ? 5.908 6.001 13.139 1.00 98.12 124 LEU A C 1
ATOM 946 O O . LEU A 1 124 ? 6.350 4.946 12.690 1.00 98.12 124 LEU A O 1
ATOM 950 N N . GLU A 1 125 ? 4.639 6.372 12.973 1.00 98.38 125 GLU A N 1
ATOM 951 C CA . GLU A 1 125 ? 3.661 5.585 12.215 1.00 98.38 125 GLU A CA 1
ATOM 952 C C . GLU A 1 125 ? 4.014 5.529 10.733 1.00 98.38 125 GLU A C 1
ATOM 954 O O . GLU A 1 125 ? 3.954 4.462 10.125 1.00 98.38 125 GLU A O 1
ATOM 959 N N . ILE A 1 126 ? 4.440 6.661 10.168 1.00 98.62 126 ILE A N 1
ATOM 960 C CA . ILE A 1 126 ? 4.901 6.751 8.783 1.00 98.62 126 ILE A CA 1
ATOM 961 C C . ILE A 1 126 ? 6.073 5.802 8.550 1.00 98.62 126 ILE A C 1
ATOM 963 O O . ILE A 1 126 ? 6.072 5.081 7.551 1.00 98.62 126 ILE A O 1
ATOM 967 N N . GLU A 1 127 ? 7.064 5.789 9.443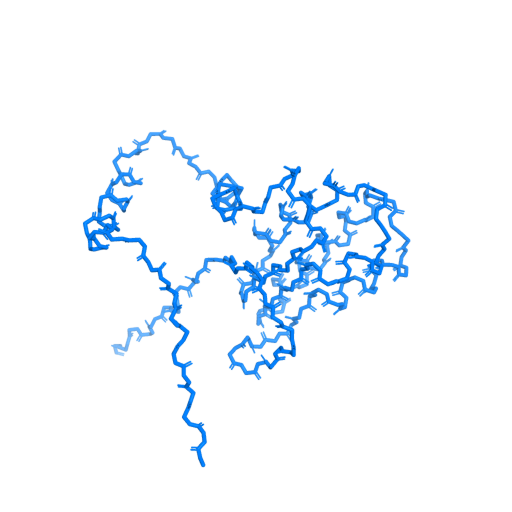 1.00 98.12 127 GLU A N 1
ATOM 968 C CA . GLU A 1 127 ? 8.213 4.897 9.295 1.00 98.12 127 GLU A CA 1
ATOM 969 C C . GLU A 1 127 ? 7.790 3.430 9.394 1.00 98.12 127 GLU A C 1
ATOM 971 O O . GLU A 1 127 ? 8.091 2.657 8.488 1.00 98.12 127 GLU A O 1
ATOM 976 N N . SER A 1 128 ? 6.990 3.079 10.406 1.00 98.25 128 SER A N 1
ATOM 977 C CA . SER A 1 128 ? 6.458 1.722 10.593 1.00 98.25 128 SER A CA 1
ATOM 978 C C . SER A 1 128 ? 5.694 1.213 9.360 1.00 98.25 128 SER A C 1
ATOM 980 O O . SER A 1 128 ? 5.982 0.136 8.834 1.00 98.25 128 SER A O 1
ATOM 982 N N . LEU A 1 129 ? 4.763 2.015 8.828 1.00 98.50 129 LEU A N 1
ATOM 983 C CA . LEU A 1 129 ? 4.001 1.672 7.624 1.00 98.50 129 LEU A CA 1
ATOM 984 C C . LEU A 1 129 ? 4.901 1.549 6.395 1.00 98.50 129 LEU A C 1
ATOM 986 O O . LEU A 1 129 ? 4.740 0.633 5.591 1.00 98.50 129 LEU A O 1
ATOM 990 N N . THR A 1 130 ? 5.866 2.454 6.246 1.00 98.00 130 THR A N 1
ATOM 991 C CA . THR A 1 130 ? 6.795 2.442 5.114 1.00 98.00 130 THR A CA 1
ATOM 992 C C . THR A 1 130 ? 7.671 1.187 5.133 1.00 98.00 130 THR A C 1
ATOM 994 O O . THR A 1 130 ? 7.834 0.554 4.089 1.00 98.00 130 THR A O 1
ATOM 997 N N . GLU A 1 131 ? 8.198 0.796 6.296 1.00 97.31 131 GLU A N 1
ATOM 998 C CA . GLU A 1 131 ? 8.979 -0.436 6.476 1.00 97.31 131 GLU A CA 1
ATOM 999 C C . GLU A 1 131 ? 8.141 -1.695 6.213 1.00 97.31 131 GLU A C 1
ATOM 1001 O O . GLU A 1 131 ? 8.604 -2.639 5.561 1.00 97.31 131 GLU A O 1
ATOM 1006 N N . ALA A 1 132 ? 6.889 -1.701 6.678 1.00 96.62 132 ALA A N 1
ATOM 1007 C CA . ALA A 1 132 ? 5.979 -2.821 6.489 1.00 96.62 132 ALA A CA 1
ATOM 1008 C C . ALA A 1 132 ? 5.520 -2.977 5.032 1.00 96.62 132 ALA A C 1
ATOM 1010 O O . ALA A 1 132 ? 5.377 -4.102 4.547 1.00 96.62 132 ALA A O 1
ATOM 1011 N N . TRP A 1 133 ? 5.270 -1.870 4.330 1.00 97.94 133 TRP A N 1
ATOM 1012 C CA . TRP A 1 133 ? 4.700 -1.881 2.985 1.00 97.94 133 TRP A CA 1
ATOM 1013 C C . TRP A 1 133 ? 5.743 -1.967 1.881 1.00 97.94 133 TRP A C 1
ATOM 1015 O O . TRP A 1 133 ? 5.502 -2.646 0.883 1.00 97.94 133 TRP A O 1
ATOM 1025 N N . LEU A 1 134 ? 6.868 -1.261 2.008 1.00 97.75 134 LEU A N 1
ATOM 1026 C CA . LEU A 1 134 ? 7.786 -1.036 0.897 1.00 97.75 134 LEU A CA 1
ATOM 1027 C C . LEU A 1 134 ? 9.041 -1.892 1.025 1.00 97.75 134 LEU A C 1
ATOM 1029 O O . LEU A 1 134 ? 9.732 -1.913 2.042 1.00 97.75 134 LEU A O 1
ATOM 1033 N N . HIS A 1 135 ? 9.377 -2.588 -0.054 1.00 96.50 135 HIS A N 1
ATOM 1034 C CA . HIS A 1 135 ? 10.485 -3.525 -0.077 1.00 96.50 135 HIS A CA 1
ATOM 1035 C C . HIS A 1 135 ? 11.403 -3.296 -1.279 1.00 96.50 135 HIS A C 1
ATOM 1037 O O . HIS A 1 135 ? 11.040 -3.590 -2.418 1.00 96.50 135 HIS A O 1
ATOM 1043 N N . HIS A 1 136 ? 12.627 -2.829 -1.020 1.00 96.31 136 HIS A N 1
ATOM 1044 C CA . HIS A 1 136 ? 13.685 -2.799 -2.031 1.00 96.31 136 HIS A CA 1
ATOM 1045 C C . HIS A 1 136 ? 14.271 -4.209 -2.180 1.00 96.31 136 HIS A C 1
ATOM 1047 O O . HIS A 1 136 ? 15.068 -4.646 -1.351 1.00 96.31 136 HIS A O 1
ATOM 1053 N N . ALA A 1 137 ? 13.794 -4.970 -3.164 1.00 92.75 137 ALA A N 1
ATOM 1054 C CA . ALA A 1 137 ? 14.153 -6.374 -3.357 1.00 92.75 137 ALA A CA 1
ATOM 1055 C C . ALA A 1 137 ? 13.805 -6.866 -4.769 1.00 92.75 137 ALA A C 1
ATOM 1057 O O . ALA A 1 137 ? 13.036 -6.240 -5.494 1.00 92.75 137 ALA A O 1
ATOM 1058 N N . ASP A 1 138 ? 14.325 -8.039 -5.131 1.00 89.69 138 ASP A N 1
ATOM 1059 C CA . ASP A 1 138 ? 13.803 -8.810 -6.258 1.00 89.69 138 ASP A CA 1
ATOM 1060 C C . ASP A 1 138 ? 12.604 -9.648 -5.787 1.00 89.69 138 ASP A C 1
ATOM 1062 O O . ASP A 1 138 ? 12.742 -10.549 -4.954 1.00 89.69 138 ASP A O 1
ATOM 1066 N N . PHE A 1 139 ? 11.420 -9.354 -6.326 1.00 87.00 139 PHE A N 1
ATOM 1067 C CA . PHE A 1 139 ? 10.187 -10.067 -6.000 1.00 87.00 139 PHE A CA 1
ATOM 1068 C C . PHE A 1 139 ? 10.279 -11.580 -6.249 1.00 87.00 139 PHE A C 1
ATOM 1070 O O . PHE A 1 139 ? 9.721 -12.351 -5.475 1.00 87.00 139 PHE A O 1
ATOM 1077 N N . LEU A 1 140 ? 11.011 -12.023 -7.278 1.00 86.00 140 LEU A N 1
ATOM 1078 C CA . LEU A 1 140 ? 11.102 -13.443 -7.646 1.00 86.00 140 LEU A CA 1
ATOM 1079 C C . LEU A 1 140 ? 11.837 -14.289 -6.602 1.00 86.00 140 LEU A C 1
ATOM 1081 O O . LEU A 1 140 ? 11.690 -15.509 -6.581 1.00 86.00 140 LEU A O 1
ATOM 1085 N N . THR A 1 141 ? 12.635 -13.647 -5.751 1.00 82.75 141 THR A N 1
ATOM 1086 C CA . THR A 1 141 ? 13.454 -14.317 -4.733 1.00 82.75 141 THR A CA 1
ATOM 1087 C C . THR A 1 141 ? 13.013 -13.992 -3.309 1.00 82.75 141 THR A C 1
ATOM 1089 O O . THR A 1 141 ? 13.529 -14.581 -2.358 1.00 82.75 141 THR A O 1
ATOM 1092 N N . ARG A 1 142 ? 12.039 -13.087 -3.138 1.00 80.75 142 ARG A N 1
ATOM 1093 C CA . ARG A 1 142 ? 11.543 -12.671 -1.826 1.00 80.75 142 ARG A CA 1
ATOM 1094 C C . ARG A 1 142 ? 10.333 -13.510 -1.403 1.00 80.75 142 ARG A C 1
ATOM 1096 O O . ARG A 1 142 ? 9.280 -13.412 -2.031 1.00 80.75 142 ARG A O 1
ATOM 1103 N N . PRO A 1 143 ? 10.424 -14.280 -0.306 1.00 80.50 143 PRO A N 1
ATOM 1104 C CA . PRO A 1 143 ? 9.261 -14.956 0.240 1.00 80.50 143 PRO A CA 1
ATOM 1105 C C . PRO A 1 143 ? 8.337 -13.955 0.943 1.00 80.50 143 PRO A C 1
ATOM 1107 O O . PRO A 1 143 ? 8.787 -13.091 1.698 1.00 80.50 143 PRO A O 1
ATOM 1110 N N . PHE A 1 144 ? 7.032 -14.123 0.745 1.00 80.81 144 PHE A N 1
ATOM 1111 C CA . PHE A 1 144 ? 6.001 -13.498 1.566 1.00 80.81 144 PHE A CA 1
ATOM 1112 C C . PHE A 1 144 ? 5.279 -14.587 2.351 1.00 80.81 144 PHE A C 1
ATOM 1114 O O . PHE A 1 144 ? 4.789 -15.553 1.773 1.00 80.81 144 PHE A O 1
ATOM 1121 N N . ALA A 1 145 ? 5.210 -14.431 3.673 1.00 77.56 145 ALA A N 1
ATOM 1122 C CA . ALA A 1 145 ? 4.472 -15.344 4.550 1.00 77.56 145 ALA A CA 1
ATOM 1123 C C . ALA A 1 145 ? 2.953 -15.071 4.555 1.00 77.56 145 ALA A C 1
ATOM 1125 O O . ALA A 1 145 ? 2.187 -15.801 5.176 1.00 77.56 145 ALA A O 1
ATOM 1126 N N . THR A 1 146 ? 2.519 -14.004 3.883 1.00 78.75 146 THR A N 1
ATOM 1127 C CA . THR A 1 146 ? 1.138 -13.523 3.852 1.00 78.75 146 THR A CA 1
ATOM 1128 C C . THR A 1 146 ? 0.472 -13.833 2.518 1.00 78.75 146 THR A C 1
ATOM 1130 O O . THR A 1 146 ? 1.080 -13.671 1.462 1.00 78.75 146 THR A O 1
ATOM 1133 N N . THR A 1 147 ? -0.809 -14.193 2.553 1.00 88.50 147 THR A N 1
ATOM 1134 C CA . THR A 1 147 ? -1.648 -14.296 1.353 1.00 88.50 147 THR A CA 1
ATOM 1135 C C . THR A 1 147 ? -2.134 -12.919 0.906 1.00 88.50 147 THR A C 1
ATOM 1137 O O . THR A 1 147 ? -2.496 -12.089 1.741 1.00 88.50 147 THR A O 1
ATOM 1140 N N . PHE A 1 148 ? -2.212 -12.701 -0.405 1.00 93.81 148 PHE A N 1
ATOM 1141 C CA . PHE A 1 148 ? -2.742 -11.472 -0.999 1.00 93.81 148 PHE A CA 1
ATOM 1142 C C . PHE A 1 148 ? -4.118 -11.717 -1.605 1.00 93.81 148 PHE A C 1
ATOM 1144 O O . PHE A 1 148 ? -4.358 -12.769 -2.191 1.00 93.81 148 PHE A O 1
ATOM 1151 N N . THR A 1 149 ? -5.016 -10.742 -1.473 1.00 95.00 149 THR A N 1
ATOM 1152 C CA . THR A 1 149 ? -6.335 -10.792 -2.118 1.00 95.00 149 THR A CA 1
ATOM 1153 C C . THR A 1 149 ? -6.332 -10.089 -3.471 1.00 95.00 149 THR A C 1
ATOM 1155 O O . THR A 1 149 ? -7.177 -10.390 -4.306 1.00 95.00 149 THR A O 1
ATOM 1158 N N . HIS A 1 150 ? -5.392 -9.165 -3.696 1.00 94.62 150 HIS A N 1
ATOM 1159 C CA . HIS A 1 150 ? -5.260 -8.409 -4.940 1.00 94.62 150 HIS A CA 1
ATOM 1160 C C . HIS A 1 150 ? -3.790 -8.359 -5.352 1.00 94.62 150 HIS A C 1
ATOM 1162 O O . HIS A 1 150 ? -2.911 -8.150 -4.515 1.00 94.62 150 HIS A O 1
ATOM 1168 N N . VAL A 1 151 ? -3.528 -8.508 -6.649 1.00 93.06 151 VAL A N 1
ATOM 1169 C CA . VAL A 1 151 ? -2.211 -8.258 -7.239 1.00 93.06 151 VAL A CA 1
ATOM 1170 C C . VAL A 1 151 ? -2.401 -7.301 -8.404 1.00 93.06 151 VAL A C 1
ATOM 1172 O O . VAL A 1 151 ? -3.165 -7.588 -9.325 1.00 93.06 151 VAL A O 1
ATOM 1175 N N . VAL A 1 152 ? -1.723 -6.159 -8.352 1.00 91.44 152 VAL A N 1
ATOM 1176 C CA . VAL A 1 152 ? -1.752 -5.136 -9.402 1.00 91.44 152 VAL A CA 1
ATOM 1177 C C . VAL A 1 152 ? -0.340 -4.855 -9.884 1.00 91.44 152 VAL A C 1
ATOM 1179 O O . VAL A 1 152 ? 0.639 -5.176 -9.217 1.00 91.44 152 VAL A O 1
ATOM 1182 N N . GLY A 1 153 ? -0.224 -4.257 -11.060 1.00 83.56 153 GLY A N 1
ATOM 1183 C CA . GLY A 1 153 ? 1.056 -3.835 -11.598 1.00 83.56 153 GLY A CA 1
ATOM 1184 C C . GLY A 1 153 ? 1.108 -3.981 -13.104 1.00 83.56 153 GLY A C 1
ATOM 1185 O O . GLY A 1 153 ? 0.341 -4.716 -13.724 1.00 83.56 153 GLY A O 1
ATOM 1186 N N . ASN A 1 154 ? 2.058 -3.274 -13.698 1.00 76.62 154 ASN A N 1
ATOM 1187 C CA . ASN A 1 154 ? 2.372 -3.417 -15.104 1.00 76.62 154 ASN A CA 1
ATOM 1188 C C . ASN A 1 154 ? 3.727 -4.110 -15.228 1.00 76.62 154 ASN A C 1
ATOM 1190 O O . ASN A 1 154 ? 4.749 -3.560 -14.811 1.00 76.62 154 ASN A O 1
ATOM 1194 N N . ARG A 1 155 ? 3.758 -5.310 -15.814 1.00 60.78 155 ARG A N 1
ATOM 1195 C CA . ARG A 1 155 ? 5.024 -5.990 -16.092 1.00 60.78 155 ARG A CA 1
ATOM 1196 C C . ARG A 1 155 ? 5.777 -5.176 -17.141 1.00 60.78 155 ARG A C 1
ATOM 1198 O O . ARG A 1 155 ? 5.453 -5.229 -18.325 1.00 60.78 155 ARG A O 1
ATOM 1205 N N . ARG A 1 156 ? 6.829 -4.458 -16.738 1.00 54.97 156 ARG A N 1
ATOM 1206 C CA . ARG A 1 156 ? 7.785 -3.927 -17.714 1.00 54.97 156 ARG A CA 1
ATOM 1207 C C . ARG A 1 156 ? 8.458 -5.123 -18.372 1.00 54.97 156 ARG A C 1
ATOM 1209 O O . ARG A 1 156 ? 9.178 -5.872 -17.717 1.00 54.97 156 ARG A O 1
ATOM 1216 N N . ALA A 1 157 ? 8.181 -5.341 -19.655 1.00 47.97 157 ALA A N 1
ATOM 1217 C CA . ALA A 1 157 ? 8.911 -6.327 -20.430 1.00 47.97 157 ALA A CA 1
ATOM 1218 C C . ALA A 1 157 ? 10.401 -5.976 -20.338 1.00 47.97 157 ALA A C 1
ATOM 1220 O O . ALA A 1 157 ? 10.807 -4.879 -20.732 1.00 47.97 157 ALA A O 1
ATOM 1221 N N . ALA A 1 158 ? 11.211 -6.885 -19.793 1.00 46.81 158 ALA A N 1
ATOM 1222 C CA . ALA A 1 158 ? 12.648 -6.805 -19.970 1.00 46.81 158 ALA A CA 1
ATOM 1223 C C . ALA A 1 158 ? 12.879 -6.764 -21.483 1.00 46.81 158 ALA A C 1
ATOM 1225 O O . ALA A 1 158 ? 12.457 -7.677 -22.196 1.00 46.81 158 ALA A O 1
ATOM 1226 N N . ARG A 1 159 ? 13.467 -5.680 -21.998 1.00 40.62 159 ARG A N 1
ATOM 1227 C CA . ARG A 1 159 ? 13.940 -5.679 -23.380 1.00 40.62 159 ARG A CA 1
ATOM 1228 C C . ARG A 1 159 ? 14.981 -6.788 -23.456 1.00 40.62 159 ARG A C 1
ATOM 1230 O O . ARG A 1 159 ? 16.073 -6.630 -22.921 1.00 40.62 159 ARG A O 1
ATOM 1237 N N . GLY A 1 160 ? 14.612 -7.919 -24.055 1.00 38.91 160 GLY A N 1
ATOM 1238 C CA . GLY A 1 160 ? 15.575 -8.932 -24.450 1.00 38.91 160 GLY A CA 1
ATOM 1239 C C . GLY A 1 160 ? 16.621 -8.233 -25.303 1.00 38.91 160 GLY A C 1
ATOM 1240 O O . GLY A 1 160 ? 16.269 -7.563 -26.275 1.00 38.91 160 GLY A O 1
ATOM 1241 N N . GLY A 1 161 ? 17.882 -8.302 -24.880 1.00 39.88 161 GLY A N 1
ATOM 1242 C CA . GLY A 1 161 ? 18.991 -7.840 -25.694 1.00 39.88 161 GLY A CA 1
ATOM 1243 C C . GLY A 1 161 ? 18.916 -8.566 -27.029 1.00 39.88 161 GLY A C 1
ATOM 1244 O O . GLY A 1 161 ? 19.089 -9.781 -27.082 1.00 39.88 161 GLY A O 1
ATOM 1245 N N . GLY A 1 162 ? 18.599 -7.825 -28.090 1.00 38.56 162 GLY A N 1
ATOM 1246 C CA . GLY A 1 162 ? 18.851 -8.281 -29.443 1.00 38.56 162 GLY A CA 1
ATOM 1247 C C . GLY A 1 162 ? 20.358 -8.407 -29.579 1.00 38.56 162 GLY A C 1
ATOM 1248 O O . GLY A 1 162 ? 21.043 -7.396 -29.705 1.00 38.56 162 GLY A O 1
ATOM 1249 N N . GLY A 1 163 ? 20.859 -9.634 -29.454 1.00 42.06 163 GLY A N 1
ATOM 1250 C CA . GLY A 1 163 ? 22.213 -9.967 -29.860 1.00 42.06 163 GLY A CA 1
ATOM 1251 C C . GLY A 1 163 ? 22.332 -9.723 -31.359 1.00 42.06 163 GLY A C 1
ATOM 1252 O O . GLY A 1 163 ? 21.613 -10.345 -32.142 1.00 42.06 163 GLY A O 1
ATOM 1253 N N . GLY A 1 164 ? 23.194 -8.776 -31.714 1.00 34.91 164 GLY A N 1
ATOM 1254 C CA . GLY A 1 164 ? 23.817 -8.641 -33.024 1.00 34.91 164 GLY A CA 1
ATOM 1255 C C . GLY A 1 164 ? 25.309 -8.865 -32.862 1.00 34.91 164 GLY A C 1
ATOM 1256 O O . GLY A 1 164 ? 25.826 -8.485 -31.785 1.00 34.91 164 GLY A O 1
#

Solvent-accessible surface area (backbone atoms only — not comparable to full-atom values): 9857 Å² total; per-residue (Å²): 136,85,78,85,76,78,83,86,72,88,72,72,94,62,69,64,70,57,52,56,50,52,48,56,46,48,65,62,66,53,74,80,67,85,76,48,74,62,59,52,33,54,50,51,34,50,76,74,59,67,42,64,84,60,62,52,76,82,38,21,38,35,23,63,54,34,51,58,29,68,52,57,49,62,51,48,55,36,45,49,68,54,43,75,85,63,50,59,77,60,51,39,72,27,44,37,35,19,19,68,54,64,71,33,35,54,51,22,52,54,50,53,47,51,56,40,50,75,68,71,47,50,74,67,45,44,50,53,40,44,64,60,22,51,38,85,38,58,53,95,78,54,89,70,98,68,86,64,79,40,78,55,76,70,85,76,74,75,79,74,80,79,84,125

pLDDT: mean 80.11, std 23.26, range [33.25, 98.62]